Protein AF-A0AB36KJU4-F1 (afdb_monomer_lite)

Organism: Pseudomonas syringae pv. tomato (NCBI:txid323)

pLDDT: mean 74.41, std 16.29, range [38.81, 96.38]

Foldseek 3Di:
DDDDDPPDDDDDDDDDDPDDDPDPVPDDDDDDDDPVVVVVVVVVVVVVVVVVVVVVCVVCVVVVVVVVVVCVVVVVVPDLVPDPPVQRPPPVSSVVVNVVVVVVVD

Structure (mmCIF, N/CA/C/O backbone):
data_AF-A0AB36KJU4-F1
#
_entry.id   AF-A0AB36KJU4-F1
#
loop_
_atom_site.group_PDB
_atom_site.id
_atom_site.type_symbol
_atom_site.label_atom_id
_atom_site.label_alt_id
_atom_site.label_comp_id
_atom_site.label_asym_id
_atom_site.label_entity_id
_atom_site.label_seq_id
_atom_site.pdbx_PDB_ins_code
_atom_site.Cartn_x
_atom_site.Cartn_y
_atom_site.Cartn_z
_atom_site.occupancy
_atom_site.B_iso_or_equiv
_atom_site.auth_seq_id
_atom_site.auth_comp_id
_atom_site.auth_asym_id
_atom_site.auth_atom_id
_atom_site.pdbx_PDB_model_num
ATOM 1 N N . GLY A 1 1 ? 56.892 -4.517 -41.507 1.00 38.81 1 GLY A N 1
ATOM 2 C CA . GLY A 1 1 ? 56.130 -5.315 -40.538 1.00 38.81 1 GLY A CA 1
ATOM 3 C C . GLY A 1 1 ? 55.063 -4.410 -39.997 1.00 38.81 1 GLY A C 1
ATOM 4 O O . GLY A 1 1 ? 55.424 -3.412 -39.395 1.00 38.81 1 GLY A O 1
ATOM 5 N N . ALA A 1 2 ? 53.808 -4.669 -40.344 1.00 39.91 2 ALA A N 1
ATOM 6 C CA . ALA A 1 2 ? 52.669 -3.907 -39.851 1.00 39.91 2 ALA A CA 1
ATOM 7 C C . ALA A 1 2 ? 52.018 -4.741 -38.745 1.00 39.91 2 ALA A C 1
ATOM 9 O O . ALA A 1 2 ? 51.715 -5.912 -38.976 1.00 39.91 2 ALA A O 1
ATOM 10 N N . GLU A 1 3 ? 51.888 -4.168 -37.552 1.00 45.88 3 GLU A N 1
ATOM 11 C CA . GLU A 1 3 ? 51.083 -4.753 -36.480 1.00 45.88 3 GLU A CA 1
ATOM 12 C C . GLU A 1 3 ? 49.598 -4.672 -36.866 1.00 45.88 3 GLU A C 1
ATOM 14 O O . GLU A 1 3 ? 49.189 -3.661 -37.445 1.00 45.88 3 GLU A O 1
ATOM 19 N N . PRO A 1 4 ? 48.787 -5.712 -36.613 1.00 49.94 4 PRO A N 1
ATOM 20 C CA . PRO A 1 4 ? 47.357 -5.632 -36.860 1.00 49.94 4 PRO A CA 1
ATOM 21 C C . PRO A 1 4 ? 46.674 -4.851 -35.729 1.00 49.94 4 PRO A C 1
ATOM 23 O O . PRO A 1 4 ? 46.835 -5.180 -34.555 1.00 49.94 4 PRO A O 1
ATOM 26 N N . ASP A 1 5 ? 45.893 -3.836 -36.101 1.00 55.06 5 ASP A N 1
ATOM 27 C CA . ASP A 1 5 ? 44.986 -3.116 -35.201 1.00 55.06 5 ASP A CA 1
ATOM 28 C C . ASP A 1 5 ? 44.010 -4.093 -34.514 1.00 55.06 5 ASP A C 1
ATOM 30 O O . ASP A 1 5 ? 43.420 -4.949 -35.189 1.00 55.06 5 ASP A O 1
ATOM 34 N N . PRO A 1 6 ? 43.769 -3.977 -33.194 1.00 49.91 6 PRO A N 1
ATOM 35 C CA . PRO A 1 6 ? 42.745 -4.764 -32.530 1.00 49.91 6 PRO A CA 1
ATOM 36 C C . PRO A 1 6 ? 41.377 -4.167 -32.874 1.00 49.91 6 PRO A C 1
ATOM 38 O O . PRO A 1 6 ? 40.995 -3.103 -32.395 1.00 49.91 6 PRO A O 1
ATOM 41 N N . LEU A 1 7 ? 40.635 -4.859 -33.738 1.00 59.81 7 LEU A N 1
ATOM 42 C CA . LEU A 1 7 ? 39.421 -4.329 -34.363 1.00 59.81 7 LEU A CA 1
ATOM 43 C C . LEU A 1 7 ? 38.183 -4.298 -33.443 1.00 59.81 7 LEU A C 1
ATOM 45 O O . LEU A 1 7 ? 37.132 -3.856 -33.888 1.00 59.81 7 LEU A O 1
ATOM 49 N N . TRP A 1 8 ? 38.266 -4.734 -32.177 1.00 46.28 8 TRP A N 1
ATOM 50 C CA . TRP A 1 8 ? 37.100 -4.787 -31.282 1.00 46.28 8 TRP A CA 1
ATOM 51 C C . TRP A 1 8 ? 37.486 -4.624 -29.807 1.00 46.28 8 TRP A C 1
ATOM 53 O O . TRP A 1 8 ? 38.296 -5.389 -29.285 1.00 46.28 8 TRP A O 1
ATOM 63 N N . ALA A 1 9 ? 36.865 -3.655 -29.126 1.00 47.78 9 ALA A N 1
ATOM 64 C CA . ALA A 1 9 ? 36.915 -3.498 -27.674 1.00 47.78 9 ALA A CA 1
ATOM 65 C C . ALA A 1 9 ? 35.526 -3.819 -27.085 1.00 47.78 9 ALA A C 1
ATOM 67 O O . ALA A 1 9 ? 34.556 -3.148 -27.448 1.00 47.78 9 ALA A O 1
ATOM 68 N N . PRO A 1 10 ? 35.389 -4.832 -26.213 1.00 45.84 10 PRO A N 1
ATOM 69 C CA . PRO A 1 10 ? 34.105 -5.186 -25.621 1.00 45.84 10 PRO A CA 1
ATOM 70 C C . PRO A 1 10 ? 33.748 -4.218 -24.488 1.00 45.84 10 PRO A C 1
ATOM 72 O O . PRO A 1 10 ? 34.513 -4.022 -23.544 1.00 45.84 10 PRO A O 1
ATOM 75 N N . LEU A 1 11 ? 32.558 -3.624 -24.571 1.00 47.28 11 LEU A N 1
ATOM 76 C CA . LEU A 1 11 ? 31.945 -2.856 -23.491 1.00 47.28 11 LEU A CA 1
ATOM 77 C C . LEU A 1 11 ? 30.885 -3.737 -22.815 1.00 47.28 11 LEU A C 1
ATOM 79 O O . LEU A 1 11 ? 29.728 -3.732 -23.217 1.00 47.28 11 LEU A O 1
ATOM 83 N N . GLY A 1 12 ? 31.296 -4.486 -21.787 1.00 41.00 12 GLY A N 1
ATOM 84 C CA . GLY A 1 12 ? 30.390 -5.100 -20.808 1.00 41.00 12 GLY A CA 1
ATOM 85 C C . GLY A 1 12 ? 30.279 -6.632 -20.851 1.00 41.00 12 GLY A C 1
ATOM 86 O O . GLY A 1 12 ? 29.771 -7.197 -21.808 1.00 41.00 12 GLY A O 1
ATOM 87 N N . ALA A 1 13 ? 30.675 -7.254 -19.732 1.00 44.28 13 ALA A N 1
ATOM 88 C CA . ALA A 1 13 ? 30.492 -8.655 -19.320 1.00 44.28 13 ALA A CA 1
ATOM 89 C C . ALA A 1 13 ? 31.251 -9.740 -20.123 1.00 44.28 13 ALA A C 1
ATOM 91 O O . ALA A 1 13 ? 30.793 -10.253 -21.140 1.00 44.28 13 ALA A O 1
ATOM 92 N N . ASP A 1 14 ? 32.397 -10.150 -19.569 1.00 51.66 14 ASP A N 1
ATOM 93 C CA . ASP A 1 14 ? 33.291 -11.208 -20.054 1.00 51.66 14 ASP A CA 1
ATOM 94 C C . ASP A 1 14 ? 32.661 -12.616 -20.021 1.00 51.66 14 ASP A C 1
ATOM 96 O O . ASP A 1 14 ? 32.954 -13.432 -19.144 1.00 51.66 14 ASP A O 1
ATOM 100 N N . VAL A 1 15 ? 31.834 -12.952 -21.011 1.00 50.19 15 VAL A N 1
ATOM 101 C CA . VAL A 1 15 ? 31.544 -14.355 -21.348 1.00 50.19 15 VAL A CA 1
ATOM 102 C C . VAL A 1 15 ? 31.808 -14.574 -22.833 1.00 50.19 15 VAL A C 1
ATOM 104 O O . VAL A 1 15 ? 30.925 -14.460 -23.678 1.00 50.19 15 VAL A O 1
ATOM 107 N N . PHE A 1 16 ? 33.055 -14.909 -23.159 1.00 48.50 16 PHE A N 1
ATOM 108 C CA . PHE A 1 16 ? 33.434 -15.340 -24.501 1.00 48.50 16 PHE A CA 1
ATOM 109 C C . PHE A 1 16 ? 33.127 -16.831 -24.651 1.00 48.50 16 PHE A C 1
ATOM 111 O O . PHE A 1 16 ? 33.875 -17.678 -24.163 1.00 48.50 16 PHE A O 1
ATOM 118 N N . TRP A 1 17 ? 32.036 -17.177 -25.335 1.00 47.97 17 TRP A N 1
ATOM 119 C CA . TRP A 1 17 ? 31.848 -18.544 -25.824 1.00 47.97 17 TRP A CA 1
ATOM 120 C C . TRP A 1 17 ? 32.436 -18.637 -27.234 1.00 47.97 17 TRP A C 1
ATOM 122 O O . TRP A 1 17 ? 31.841 -18.157 -28.196 1.00 47.97 17 TRP A O 1
ATOM 132 N N . GLN A 1 18 ? 33.637 -19.211 -27.366 1.00 47.41 18 GLN A N 1
ATOM 133 C CA . GLN A 1 18 ? 34.292 -19.396 -28.664 1.00 47.41 18 GLN A CA 1
ATOM 134 C C . GLN A 1 18 ? 33.690 -20.610 -29.392 1.00 47.41 18 GLN A C 1
ATOM 136 O O . GLN A 1 18 ? 34.290 -21.679 -29.474 1.00 47.41 18 GLN A O 1
ATOM 141 N N . GLY A 1 19 ? 32.470 -20.446 -29.902 1.00 56.16 19 GLY A N 1
ATOM 142 C CA . GLY A 1 19 ? 31.885 -21.345 -30.893 1.00 56.16 19 GLY A CA 1
ATOM 143 C C . GLY A 1 19 ? 32.326 -20.925 -32.294 1.00 56.16 19 GLY A C 1
ATOM 144 O O . GLY A 1 19 ? 32.248 -19.748 -32.636 1.00 56.16 19 GLY A O 1
ATOM 145 N N . SER A 1 20 ? 32.793 -21.865 -33.116 1.00 63.50 20 SER A N 1
ATOM 146 C CA . SER A 1 20 ? 32.962 -21.620 -34.554 1.00 63.50 20 SER A CA 1
ATOM 147 C C . SER A 1 20 ? 31.687 -22.037 -35.283 1.00 63.50 20 SER A C 1
ATOM 149 O O . SER A 1 20 ? 31.146 -23.113 -35.028 1.00 63.50 20 SER A O 1
ATOM 151 N N . VAL A 1 21 ? 31.189 -21.178 -36.172 1.00 63.50 21 VAL A N 1
ATOM 152 C CA . VAL A 1 21 ? 30.111 -21.535 -37.099 1.00 63.50 21 VAL A CA 1
ATOM 153 C C . VAL A 1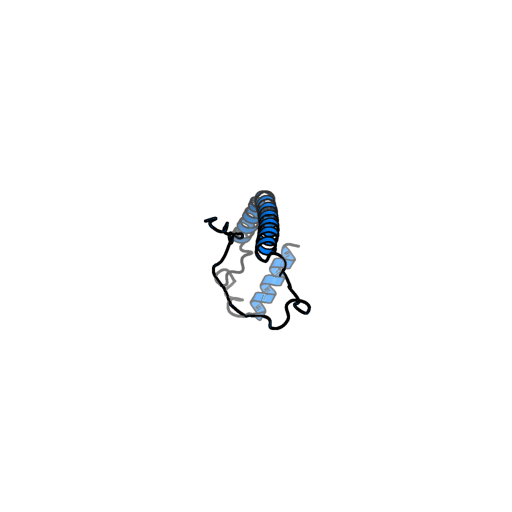 21 ? 30.769 -22.050 -38.376 1.00 63.50 21 VAL A C 1
ATOM 155 O O . VAL A 1 21 ? 31.624 -21.374 -38.942 1.00 63.50 21 VAL A O 1
ATOM 158 N N . TYR A 1 22 ? 30.412 -23.268 -38.790 1.00 67.69 22 TYR A N 1
ATOM 159 C CA . TYR A 1 22 ? 31.025 -23.952 -39.936 1.00 67.69 22 TYR A CA 1
ATOM 160 C C . TYR A 1 22 ? 30.769 -23.234 -41.273 1.00 67.69 22 TYR A C 1
ATOM 162 O O . TYR A 1 22 ? 31.619 -23.274 -42.157 1.00 67.69 22 TYR A O 1
ATOM 170 N N . ASP A 1 23 ? 29.629 -22.549 -41.396 1.00 75.50 23 ASP A N 1
ATOM 171 C CA . ASP A 1 23 ? 29.257 -21.736 -42.554 1.00 75.50 23 ASP A CA 1
ATOM 172 C C . ASP A 1 23 ? 28.818 -20.336 -42.096 1.00 75.50 23 ASP A C 1
ATOM 174 O O . ASP A 1 23 ? 27.755 -20.170 -41.494 1.00 75.50 23 ASP A O 1
ATOM 178 N N . GLN A 1 24 ? 29.663 -19.333 -42.341 1.00 67.94 24 GLN A N 1
ATOM 179 C CA . GLN A 1 24 ? 29.378 -17.945 -41.963 1.00 67.94 24 GLN A CA 1
ATOM 180 C C . GLN A 1 24 ? 28.291 -17.319 -42.842 1.00 67.94 24 GLN A C 1
ATOM 182 O O . GLN A 1 24 ? 27.534 -16.485 -42.339 1.00 67.94 24 GLN A O 1
ATOM 187 N N . ASP A 1 25 ? 28.155 -17.768 -44.094 1.00 72.00 25 ASP A N 1
ATOM 188 C CA . ASP A 1 25 ? 27.184 -17.226 -45.052 1.00 72.00 25 ASP A CA 1
ATOM 189 C C . ASP A 1 25 ? 25.742 -17.653 -44.714 1.00 72.00 25 ASP A C 1
ATOM 191 O O . ASP A 1 25 ? 24.782 -16.997 -45.119 1.00 72.00 25 ASP A O 1
ATOM 195 N N . SER A 1 26 ? 25.586 -18.704 -43.900 1.00 66.81 26 SER A N 1
ATOM 196 C CA . SER A 1 26 ? 24.304 -19.177 -43.350 1.00 66.81 26 SER A CA 1
ATOM 197 C C . SER A 1 26 ? 24.121 -18.860 -41.858 1.00 66.81 26 SER A C 1
ATOM 199 O O . SER A 1 26 ? 23.215 -19.396 -41.211 1.00 66.81 26 SER A O 1
ATOM 201 N N . SER A 1 27 ? 24.989 -18.029 -41.272 1.00 68.38 27 SER A N 1
ATOM 202 C CA . SER A 1 27 ? 24.925 -17.713 -39.843 1.00 68.38 27 SER A CA 1
ATOM 203 C C . SER A 1 27 ? 23.828 -16.687 -39.523 1.00 68.38 27 SER A C 1
ATOM 205 O O . SER A 1 27 ? 23.653 -15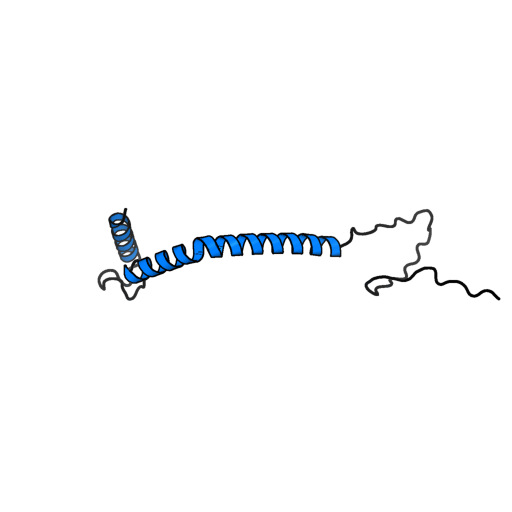.692 -40.222 1.00 68.38 27 SER A O 1
ATOM 207 N N . LEU A 1 28 ? 23.077 -16.927 -38.443 1.00 63.38 28 LEU A N 1
ATOM 208 C CA . LEU A 1 28 ? 22.058 -16.011 -37.925 1.00 63.38 28 LEU A CA 1
ATOM 209 C C . LEU A 1 28 ? 22.569 -15.371 -36.632 1.00 63.38 28 LEU A C 1
ATOM 211 O O . LEU A 1 28 ? 22.723 -16.053 -35.618 1.00 63.38 28 LEU A O 1
ATOM 215 N N . VAL A 1 29 ? 22.805 -14.060 -36.662 1.00 61.50 29 VAL A N 1
ATOM 216 C CA . VAL A 1 29 ? 23.146 -13.270 -35.473 1.00 61.50 29 VAL A CA 1
ATOM 217 C C . VAL A 1 29 ? 21.858 -12.692 -34.894 1.00 61.50 29 VAL A C 1
ATOM 219 O O . VAL A 1 29 ? 21.201 -11.875 -35.532 1.00 61.50 29 VAL A O 1
ATOM 222 N N . ILE A 1 30 ? 21.496 -13.122 -33.684 1.00 53.00 30 ILE A N 1
ATOM 223 C CA . ILE A 1 30 ? 20.379 -12.555 -32.922 1.00 53.00 30 ILE A CA 1
ATOM 224 C C . ILE A 1 30 ? 20.981 -11.696 -31.814 1.00 53.00 30 ILE A C 1
ATOM 226 O O . ILE A 1 30 ? 21.535 -12.219 -30.849 1.00 53.00 30 ILE A O 1
ATOM 230 N N . THR A 1 31 ? 20.881 -10.378 -31.944 1.00 63.53 31 THR A N 1
ATOM 231 C CA . THR A 1 31 ? 21.123 -9.470 -30.821 1.00 63.53 31 THR A CA 1
ATOM 232 C C . THR A 1 31 ? 19.892 -9.514 -29.922 1.00 63.53 31 THR A C 1
ATOM 234 O O . THR A 1 31 ? 18.797 -9.184 -30.379 1.00 63.53 31 THR A O 1
ATOM 237 N N . LEU A 1 32 ? 20.036 -9.948 -28.666 1.00 56.69 32 LEU A N 1
ATOM 238 C CA . LEU A 1 32 ? 18.992 -9.683 -27.676 1.00 56.69 32 LEU A CA 1
ATOM 239 C C . LEU A 1 32 ? 18.923 -8.162 -27.481 1.00 56.69 32 LEU A C 1
ATOM 241 O O . LEU A 1 32 ? 19.964 -7.540 -27.268 1.00 56.69 32 LEU A O 1
ATOM 245 N N . ASP A 1 33 ? 17.722 -7.588 -27.584 1.00 60.69 33 ASP A N 1
ATOM 246 C CA . ASP A 1 33 ? 17.462 -6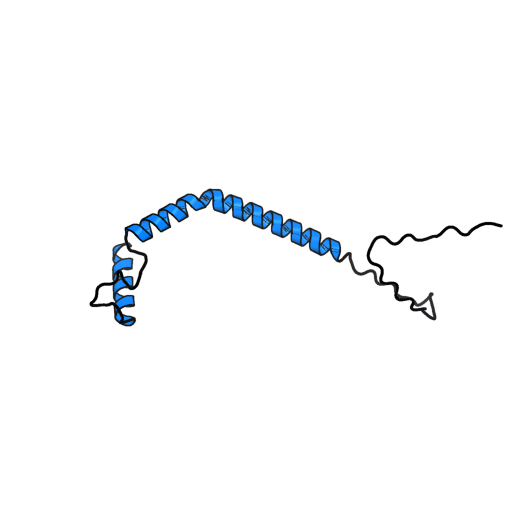.196 -27.199 1.00 60.69 33 ASP A CA 1
ATOM 247 C C . ASP A 1 33 ? 18.041 -5.946 -25.802 1.00 60.69 33 ASP A C 1
ATOM 249 O O . ASP A 1 33 ? 17.897 -6.793 -24.917 1.00 60.69 33 ASP A O 1
ATOM 253 N N . ASP A 1 34 ? 18.734 -4.817 -25.639 1.00 67.19 34 ASP A N 1
ATOM 254 C CA . ASP A 1 34 ? 19.571 -4.499 -24.481 1.00 67.19 34 ASP A CA 1
ATOM 255 C C . ASP A 1 34 ? 18.834 -4.765 -23.149 1.00 67.19 34 ASP A C 1
ATOM 257 O O . ASP A 1 34 ? 17.966 -3.981 -22.747 1.00 67.19 34 ASP A O 1
ATOM 261 N N . PRO A 1 35 ? 19.161 -5.851 -22.423 1.00 61.03 35 PRO A N 1
ATOM 262 C CA . PRO A 1 35 ? 18.450 -6.208 -21.202 1.00 61.03 35 PRO A CA 1
ATOM 263 C C . PRO A 1 35 ? 18.633 -5.160 -20.095 1.00 61.03 35 PRO A C 1
ATOM 265 O O . PRO A 1 35 ? 17.836 -5.126 -19.157 1.00 61.03 35 PRO A O 1
ATOM 268 N N . LEU A 1 36 ? 19.642 -4.284 -20.192 1.00 67.19 36 LEU A N 1
ATOM 269 C CA . LEU A 1 36 ? 19.850 -3.185 -19.248 1.00 67.19 36 LEU A CA 1
ATOM 270 C C . LEU A 1 36 ? 18.875 -2.024 -19.475 1.00 67.19 36 LEU A C 1
ATOM 272 O O . LEU A 1 36 ? 18.492 -1.360 -18.508 1.00 67.19 36 LEU A O 1
ATOM 276 N N . ALA A 1 37 ? 18.415 -1.812 -20.710 1.00 75.31 37 ALA A N 1
ATOM 277 C CA . ALA A 1 37 ? 17.431 -0.777 -21.023 1.00 75.31 37 ALA A CA 1
ATOM 278 C C . ALA A 1 37 ? 16.089 -1.040 -20.317 1.00 75.31 37 ALA A C 1
ATOM 280 O O . ALA A 1 37 ? 15.485 -0.122 -19.765 1.00 75.31 37 ALA A O 1
ATOM 281 N N . VAL A 1 38 ? 15.679 -2.311 -20.215 1.00 80.94 38 VAL A N 1
ATOM 282 C CA . VAL A 1 38 ? 14.458 -2.714 -19.495 1.00 80.94 38 VAL A CA 1
ATOM 283 C C . VAL A 1 38 ? 14.535 -2.356 -18.007 1.00 80.94 38 VAL A C 1
ATOM 285 O O . VAL A 1 38 ? 13.563 -1.867 -17.432 1.00 80.94 38 VAL A O 1
ATOM 288 N N . PHE A 1 39 ? 15.692 -2.553 -17.367 1.00 80.00 39 PHE A N 1
ATOM 289 C CA . PHE A 1 39 ? 15.879 -2.165 -15.965 1.00 80.00 39 PHE A CA 1
ATOM 290 C C . PHE A 1 39 ? 15.829 -0.652 -15.768 1.00 80.00 39 PHE A C 1
ATOM 292 O O . PHE A 1 39 ? 15.300 -0.188 -14.757 1.00 80.00 39 PHE A O 1
ATOM 299 N N . ASN A 1 40 ? 16.351 0.115 -16.724 1.00 84.62 40 ASN A N 1
ATOM 300 C CA . ASN A 1 40 ? 16.272 1.569 -16.687 1.00 84.62 40 ASN A CA 1
ATOM 301 C C . ASN A 1 40 ? 14.818 2.060 -16.781 1.00 84.62 40 ASN A C 1
ATOM 303 O O . ASN A 1 40 ? 14.401 2.894 -15.978 1.00 84.62 40 ASN A O 1
ATOM 307 N N . ASP A 1 41 ? 14.028 1.496 -17.694 1.00 86.62 41 ASP A N 1
ATOM 308 C CA . ASP A 1 41 ? 12.618 1.864 -17.860 1.00 86.62 41 ASP A CA 1
ATOM 309 C C . ASP A 1 41 ? 11.785 1.507 -16.624 1.00 86.62 41 ASP A C 1
ATOM 311 O O . ASP A 1 41 ? 11.018 2.337 -16.129 1.00 86.62 41 ASP A O 1
ATOM 315 N N . LEU A 1 42 ? 11.990 0.311 -16.062 1.00 88.38 42 LEU A N 1
ATOM 316 C CA . LEU A 1 42 ? 11.366 -0.095 -14.797 1.00 88.38 42 LEU A CA 1
ATOM 317 C C . LEU A 1 42 ? 11.797 0.808 -13.634 1.00 88.38 42 LEU A C 1
ATOM 319 O O . LEU A 1 42 ? 10.979 1.162 -12.785 1.00 88.38 42 LEU A O 1
ATOM 323 N N . GLY A 1 43 ? 13.067 1.216 -13.602 1.00 90.06 43 GLY A N 1
ATOM 324 C CA . GLY A 1 43 ? 13.589 2.154 -12.612 1.00 90.06 43 GLY A CA 1
ATOM 325 C C . GLY A 1 43 ? 12.915 3.523 -12.694 1.00 90.06 43 GLY A C 1
ATOM 326 O O . GLY A 1 43 ? 12.531 4.080 -11.665 1.00 90.06 43 GLY A O 1
ATOM 327 N N . MET A 1 44 ? 12.710 4.046 -13.905 1.00 92.94 44 MET A N 1
ATOM 328 C CA . MET A 1 44 ? 11.991 5.306 -14.111 1.00 92.94 44 MET A CA 1
ATOM 329 C C . MET A 1 44 ? 10.510 5.200 -13.735 1.00 92.94 44 MET A C 1
ATOM 331 O O . MET A 1 44 ? 9.995 6.108 -13.081 1.00 92.94 44 MET A O 1
ATOM 335 N N . GLN A 1 45 ? 9.837 4.099 -14.088 1.00 93.69 45 GLN A N 1
ATOM 336 C CA . GLN A 1 45 ? 8.446 3.851 -13.684 1.00 93.69 45 GLN A CA 1
ATOM 337 C C . GLN A 1 45 ? 8.311 3.824 -12.157 1.00 93.69 45 GLN A C 1
ATOM 339 O O . GLN A 1 45 ? 7.498 4.554 -11.593 1.00 93.69 45 GLN A O 1
ATOM 344 N N . LEU A 1 46 ? 9.184 3.078 -11.473 1.00 95.69 46 LEU A N 1
ATOM 345 C CA . LEU A 1 46 ? 9.185 3.011 -10.014 1.00 95.69 46 LEU A CA 1
ATOM 346 C C . LEU A 1 46 ? 9.468 4.375 -9.371 1.00 95.69 46 LEU A C 1
ATOM 348 O O . LEU A 1 46 ? 8.854 4.723 -8.362 1.00 95.69 46 LEU A O 1
ATOM 352 N N . ALA A 1 47 ? 10.394 5.158 -9.929 1.00 94.50 47 ALA A N 1
ATOM 353 C CA . ALA A 1 47 ? 10.696 6.495 -9.425 1.00 94.50 47 ALA A CA 1
ATOM 354 C C . ALA A 1 47 ? 9.482 7.435 -9.531 1.00 94.50 47 ALA A C 1
ATOM 356 O O . ALA A 1 47 ? 9.220 8.201 -8.600 1.00 94.50 47 ALA A O 1
ATOM 357 N N . ALA A 1 48 ? 8.726 7.351 -10.629 1.00 94.75 48 ALA A N 1
ATOM 358 C CA . ALA A 1 48 ? 7.492 8.109 -10.811 1.00 94.75 48 ALA A CA 1
ATOM 359 C C . ALA A 1 48 ? 6.415 7.693 -9.797 1.00 94.75 48 ALA A C 1
ATOM 361 O O . ALA A 1 48 ? 5.836 8.554 -9.133 1.00 94.75 48 ALA A O 1
ATOM 362 N N . ASP A 1 49 ? 6.215 6.389 -9.600 1.00 95.94 49 ASP A N 1
ATOM 363 C CA . ASP A 1 49 ? 5.252 5.869 -8.622 1.00 95.94 49 ASP A CA 1
ATOM 364 C C . ASP A 1 49 ? 5.608 6.294 -7.193 1.00 95.94 49 ASP A C 1
ATOM 366 O O . ASP A 1 49 ? 4.746 6.719 -6.421 1.00 95.94 49 ASP A O 1
ATOM 370 N N . GLN A 1 50 ? 6.895 6.254 -6.837 1.00 96.12 50 GLN A N 1
ATOM 371 C CA . GLN A 1 50 ? 7.362 6.742 -5.540 1.00 96.12 50 GLN A CA 1
ATOM 372 C C . GLN A 1 50 ? 7.118 8.242 -5.364 1.00 96.12 50 GLN A C 1
ATOM 374 O O . GLN A 1 50 ? 6.772 8.673 -4.262 1.00 96.12 50 GLN A O 1
ATOM 379 N N . ALA A 1 51 ? 7.298 9.047 -6.413 1.00 95.50 51 ALA A N 1
ATOM 380 C CA . ALA A 1 51 ? 7.018 10.478 -6.359 1.00 95.50 51 ALA A CA 1
ATOM 381 C C . ALA A 1 51 ? 5.520 10.745 -6.137 1.00 95.50 51 ALA A C 1
ATOM 383 O O . ALA A 1 51 ? 5.170 11.491 -5.222 1.00 95.50 51 ALA A O 1
ATOM 384 N N . ALA A 1 52 ? 4.649 10.068 -6.892 1.00 95.12 52 ALA A N 1
ATOM 385 C CA . ALA A 1 52 ? 3.199 10.168 -6.735 1.00 95.12 52 ALA A CA 1
ATOM 386 C C . ALA A 1 52 ? 2.739 9.719 -5.337 1.00 95.12 52 ALA A C 1
ATOM 388 O O . ALA A 1 52 ? 1.914 10.381 -4.704 1.00 95.12 52 ALA A O 1
ATOM 389 N N . PHE A 1 53 ? 3.313 8.632 -4.812 1.00 94.38 53 PHE A N 1
ATOM 390 C CA . PHE A 1 53 ? 3.016 8.162 -3.462 1.00 94.38 53 PHE A CA 1
ATOM 391 C C . PHE A 1 53 ? 3.428 9.180 -2.394 1.00 94.38 53 PHE A C 1
ATOM 393 O O . PHE A 1 53 ? 2.651 9.450 -1.481 1.00 94.38 53 PHE A O 1
ATOM 400 N N . ARG A 1 54 ? 4.613 9.792 -2.516 1.00 95.19 54 ARG A N 1
ATOM 401 C CA . ARG A 1 54 ? 5.076 10.834 -1.581 1.00 95.19 54 ARG A CA 1
ATOM 402 C C . ARG A 1 54 ? 4.193 12.074 -1.620 1.00 95.19 54 ARG A C 1
ATOM 404 O O . ARG A 1 54 ? 3.890 12.634 -0.569 1.00 95.19 54 ARG A O 1
ATOM 411 N N . GLU A 1 55 ? 3.766 12.495 -2.807 1.00 96.38 55 GLU A N 1
ATOM 412 C CA . GLU A 1 55 ? 2.843 13.620 -2.953 1.00 96.38 55 GLU A CA 1
ATOM 413 C C . GLU A 1 55 ? 1.499 13.307 -2.28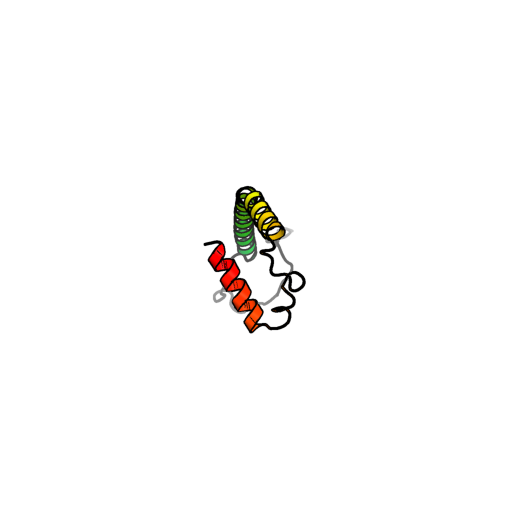9 1.00 96.38 55 GLU A C 1
ATOM 415 O O . GLU A 1 55 ? 1.026 14.079 -1.449 1.00 96.38 55 GLU A O 1
ATOM 420 N N . TRP A 1 56 ? 0.938 12.128 -2.567 1.00 95.75 56 TRP A N 1
ATOM 421 C CA . TRP A 1 56 ? -0.283 11.665 -1.918 1.00 95.75 56 TRP A CA 1
ATOM 422 C C . TRP A 1 56 ? -0.139 11.602 -0.395 1.00 95.75 56 TRP A C 1
ATOM 424 O O . TRP A 1 56 ? -1.020 12.106 0.307 1.00 95.75 56 TRP A O 1
ATOM 434 N N . GLN A 1 57 ? 0.970 11.049 0.112 1.00 94.88 57 GLN A N 1
ATOM 435 C CA . GLN A 1 57 ? 1.270 11.007 1.542 1.00 94.88 57 GLN A CA 1
ATOM 436 C C . GLN A 1 57 ? 1.295 12.418 2.119 1.00 94.88 57 GLN A C 1
ATOM 438 O O . GLN A 1 57 ? 0.550 12.688 3.049 1.00 94.88 57 GLN A O 1
ATOM 443 N N . SER A 1 58 ? 2.037 13.354 1.528 1.00 92.50 58 SER A N 1
ATOM 444 C CA . SER A 1 58 ? 2.095 14.734 2.030 1.00 92.50 58 SER A CA 1
ATOM 445 C C . SER A 1 58 ? 0.716 15.408 2.097 1.00 92.50 58 SER A C 1
ATOM 447 O O . SER A 1 58 ? 0.419 16.141 3.040 1.00 92.50 58 SER A O 1
ATOM 449 N N . ALA A 1 59 ? -0.159 15.117 1.130 1.00 92.94 59 ALA A N 1
ATOM 450 C CA . ALA A 1 59 ? -1.499 15.686 1.060 1.00 92.94 59 ALA A CA 1
ATOM 451 C C . ALA A 1 59 ? -2.506 15.024 2.023 1.00 92.94 59 ALA A C 1
ATOM 453 O O . ALA A 1 59 ? -3.484 15.667 2.423 1.00 92.94 59 ALA A O 1
ATOM 454 N N . HIS A 1 60 ? -2.307 13.751 2.385 1.00 94.00 60 HIS A N 1
ATOM 455 C CA . HIS A 1 60 ? -3.306 12.952 3.111 1.00 94.00 60 HIS A CA 1
ATOM 456 C C . HIS A 1 60 ? -2.852 12.444 4.480 1.00 94.00 60 HIS A C 1
ATOM 458 O O . HIS A 1 60 ? -3.708 12.117 5.299 1.00 94.00 60 HIS A O 1
ATOM 464 N N . GLU A 1 61 ? -1.554 12.430 4.774 1.00 93.19 61 GLU A N 1
ATOM 465 C CA . GLU A 1 61 ? -0.975 11.893 6.009 1.00 93.19 61 GLU A CA 1
ATOM 466 C C . GLU A 1 61 ? -1.631 12.502 7.246 1.00 93.19 61 GLU A C 1
ATOM 468 O O . GLU A 1 61 ? -2.136 11.775 8.095 1.00 93.19 61 GLU A O 1
ATOM 473 N N . HIS A 1 62 ? -1.725 13.830 7.312 1.00 89.00 62 HIS A N 1
ATOM 474 C CA . HIS A 1 62 ? -2.313 14.502 8.469 1.00 89.00 62 HIS A CA 1
ATOM 475 C C . HIS A 1 62 ? -3.799 14.153 8.665 1.00 89.00 62 HIS A C 1
ATOM 477 O O . HIS A 1 62 ? -4.252 13.969 9.791 1.00 89.00 62 HIS A O 1
ATOM 483 N N . LYS A 1 63 ? -4.566 14.001 7.575 1.00 91.62 63 LYS A N 1
ATOM 484 C CA . LYS A 1 63 ? -5.981 13.595 7.652 1.00 91.62 63 LYS A CA 1
ATOM 485 C C . LYS A 1 63 ? -6.115 12.169 8.180 1.00 91.62 63 LYS A C 1
ATOM 487 O O . LYS A 1 63 ? -6.982 11.912 9.008 1.00 91.62 63 LYS A O 1
ATOM 492 N N . ILE A 1 64 ? -5.244 11.269 7.725 1.00 90.62 64 ILE A N 1
ATOM 493 C CA . ILE A 1 64 ? -5.201 9.878 8.184 1.00 90.62 64 ILE A CA 1
ATOM 494 C C . ILE A 1 64 ? -4.801 9.821 9.660 1.00 90.62 64 ILE A C 1
ATOM 496 O O . ILE A 1 64 ? -5.479 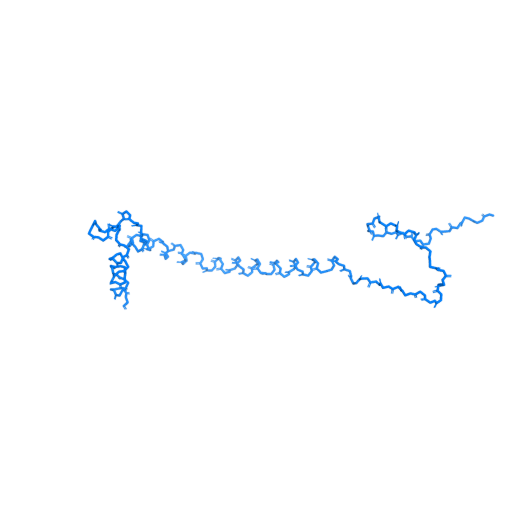9.156 10.434 1.00 90.62 64 ILE A O 1
ATOM 500 N N . GLN A 1 65 ? -3.773 10.567 10.073 1.00 90.62 65 GLN A N 1
ATOM 501 C CA . GLN A 1 65 ? -3.340 10.646 11.472 1.00 90.62 65 GLN A CA 1
ATOM 502 C C . GLN A 1 65 ? -4.447 11.174 12.386 1.00 90.62 65 GLN A C 1
ATOM 504 O O . GLN A 1 65 ? -4.669 10.627 13.464 1.00 90.62 65 GLN A O 1
ATOM 509 N N . ILE A 1 66 ? -5.174 12.212 11.959 1.00 88.88 66 ILE A N 1
ATOM 510 C CA . ILE A 1 66 ? -6.325 12.726 12.708 1.00 88.88 66 ILE A CA 1
ATOM 511 C C . ILE A 1 66 ? -7.418 11.663 12.796 1.00 88.88 66 ILE A C 1
ATOM 513 O O . ILE A 1 66 ? -7.920 11.414 13.887 1.00 88.88 66 ILE A O 1
ATOM 517 N N . ALA A 1 67 ? -7.779 11.023 11.682 1.00 86.38 67 ALA A N 1
ATOM 518 C CA . ALA A 1 67 ? -8.808 9.986 11.672 1.00 86.38 67 ALA A CA 1
ATOM 519 C C . ALA A 1 67 ? -8.439 8.811 12.591 1.00 86.38 67 ALA A C 1
ATOM 521 O O . ALA A 1 67 ? -9.273 8.377 13.379 1.00 86.38 67 ALA A O 1
ATOM 522 N N . GLN A 1 68 ? -7.182 8.360 12.552 1.00 84.50 68 GLN A N 1
ATOM 523 C CA . GLN A 1 68 ? -6.643 7.351 13.466 1.00 84.50 68 GLN A CA 1
ATOM 524 C C . GLN A 1 68 ? -6.732 7.821 14.917 1.00 84.50 68 GLN A C 1
ATOM 526 O O . GLN A 1 68 ? -7.299 7.127 15.746 1.00 84.50 68 GLN A O 1
ATOM 531 N N . THR A 1 69 ? -6.269 9.037 15.213 1.00 87.31 69 THR A N 1
ATOM 532 C CA . THR A 1 69 ? -6.319 9.604 16.568 1.00 87.31 69 THR A CA 1
ATOM 533 C C . THR A 1 69 ? -7.751 9.674 17.097 1.00 87.31 69 THR A C 1
ATOM 535 O O . THR A 1 69 ? -8.006 9.306 18.242 1.00 87.31 69 THR A O 1
ATOM 538 N N . ILE A 1 70 ? -8.703 10.119 16.272 1.00 84.12 70 ILE A N 1
ATOM 539 C CA . ILE A 1 70 ? -10.124 10.154 16.632 1.00 84.12 70 ILE A CA 1
ATOM 540 C C . ILE A 1 70 ? -10.643 8.732 16.858 1.00 84.12 70 ILE A C 1
ATOM 542 O O . ILE A 1 70 ? -11.288 8.497 17.873 1.00 84.12 70 ILE A O 1
ATOM 546 N N . ALA A 1 71 ? -10.329 7.777 15.980 1.00 79.81 71 ALA A N 1
ATOM 547 C CA . ALA A 1 71 ? -10.735 6.383 16.146 1.00 79.81 71 ALA A CA 1
ATOM 548 C C . ALA A 1 71 ? -10.209 5.783 17.462 1.00 79.81 71 ALA A C 1
ATOM 550 O O . ALA A 1 71 ? -10.979 5.160 18.200 1.00 79.81 71 ALA A O 1
ATOM 551 N N . THR A 1 72 ? -8.944 6.040 17.810 1.00 80.81 72 THR A N 1
ATOM 552 C CA . THR A 1 72 ? -8.354 5.612 19.084 1.00 80.81 72 THR A CA 1
ATOM 553 C C . THR A 1 72 ? -9.062 6.263 20.278 1.00 80.81 72 THR A C 1
ATOM 555 O O . THR A 1 72 ? -9.410 5.577 21.240 1.00 80.81 72 THR A O 1
ATOM 558 N N . LEU A 1 73 ? -9.302 7.580 20.230 1.00 80.06 73 LEU A N 1
ATOM 559 C CA . LEU A 1 73 ? -9.935 8.337 21.321 1.00 80.06 73 LEU A CA 1
ATOM 560 C C . LEU A 1 73 ? -11.408 7.968 21.521 1.00 80.06 73 LEU A C 1
ATOM 562 O O . LEU A 1 73 ? -11.874 7.888 22.656 1.00 80.06 73 LEU A O 1
ATOM 566 N N . CYS A 1 74 ? -12.131 7.723 20.432 1.00 74.19 74 CYS A N 1
ATOM 567 C CA . CYS A 1 74 ? -13.516 7.265 20.453 1.00 74.19 74 CYS A CA 1
ATOM 568 C C . CYS A 1 74 ? -13.638 5.777 20.811 1.00 74.19 74 CYS A C 1
ATOM 570 O O . CYS A 1 74 ? -14.753 5.290 20.972 1.00 74.19 74 CYS A O 1
ATOM 572 N N . GLY A 1 75 ? -12.519 5.051 20.938 1.00 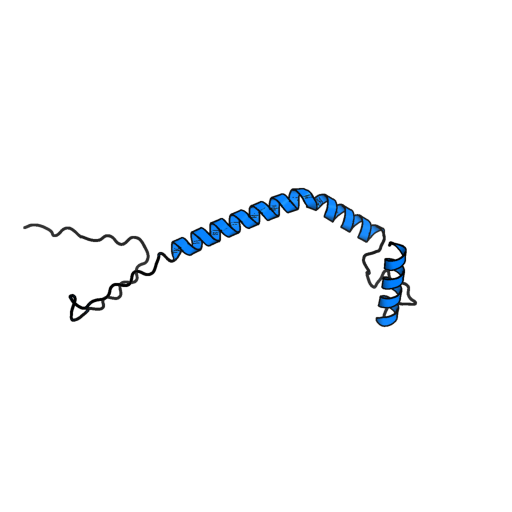66.94 75 GLY A N 1
ATOM 573 C CA . GLY A 1 75 ? -12.528 3.614 21.202 1.00 66.94 75 GLY A CA 1
ATOM 574 C C . GLY A 1 75 ? -13.153 2.799 20.067 1.00 66.94 75 GLY A C 1
ATOM 575 O O . GLY A 1 75 ? -13.613 1.688 20.308 1.00 66.94 75 GLY A O 1
ATOM 576 N N . ALA A 1 76 ? -13.181 3.352 18.848 1.00 63.81 76 ALA A N 1
ATOM 577 C CA . ALA A 1 76 ? -13.621 2.648 17.643 1.00 63.81 76 ALA A CA 1
ATOM 578 C C . ALA A 1 76 ? -12.627 1.542 17.252 1.00 63.81 76 ALA A C 1
ATOM 580 O O . ALA A 1 76 ? -12.977 0.582 16.566 1.00 63.81 76 ALA A O 1
ATOM 581 N N . GLU A 1 77 ? -11.388 1.637 17.740 1.00 62.75 77 GLU A N 1
ATOM 582 C CA . GLU A 1 77 ? -10.474 0.506 17.740 1.00 62.75 77 GLU A CA 1
ATOM 583 C C . GLU A 1 77 ? -11.023 -0.573 18.674 1.00 62.75 77 GLU A C 1
ATOM 585 O O . GLU A 1 77 ? -11.022 -0.442 19.900 1.00 62.75 77 GLU A O 1
ATOM 590 N N . SER A 1 78 ? -11.525 -1.641 18.057 1.00 60.97 78 SER A N 1
ATOM 591 C CA . SER A 1 78 ? -12.138 -2.803 18.700 1.00 60.97 78 SER A CA 1
ATOM 592 C C . SER A 1 78 ? -11.087 -3.669 19.402 1.00 60.97 78 SER A C 1
ATOM 594 O O . SER A 1 78 ? -10.952 -4.864 19.139 1.00 60.97 78 SER A O 1
ATOM 596 N N . GLU A 1 79 ? -10.288 -3.069 20.281 1.00 68.25 79 GLU A N 1
ATOM 597 C CA . GLU A 1 79 ? -9.387 -3.801 21.155 1.00 68.25 79 GLU A CA 1
ATOM 598 C C . GLU A 1 79 ? -10.228 -4.712 22.054 1.00 68.25 79 GLU A C 1
ATOM 600 O O . GLU A 1 79 ? -11.123 -4.261 22.776 1.00 68.25 79 GLU A O 1
ATOM 605 N N . ALA A 1 80 ? -9.932 -6.013 22.040 1.00 64.81 80 ALA A N 1
ATOM 606 C CA . ALA A 1 80 ? -10.693 -7.013 22.790 1.00 64.81 80 ALA A CA 1
ATOM 607 C C . ALA A 1 80 ? -10.774 -6.707 24.303 1.00 64.81 80 ALA A C 1
ATOM 609 O O . ALA A 1 80 ? -11.712 -7.120 24.988 1.00 64.81 80 ALA A O 1
ATOM 610 N N . GLU A 1 81 ? -9.809 -5.950 24.824 1.00 67.69 81 GLU A N 1
ATOM 611 C CA . GLU A 1 81 ? -9.714 -5.515 26.219 1.00 67.69 81 GLU A CA 1
ATOM 612 C C . GLU A 1 81 ? -10.665 -4.360 26.568 1.00 67.69 81 GLU A C 1
ATOM 614 O O . GLU A 1 81 ? -11.058 -4.228 27.732 1.00 67.69 81 GLU A O 1
ATOM 619 N N . LYS A 1 82 ? -11.084 -3.568 25.573 1.00 69.25 82 LYS A N 1
ATOM 620 C CA . LYS A 1 82 ? -12.032 -2.450 25.716 1.00 69.25 82 LYS A CA 1
ATOM 621 C C . LYS A 1 82 ? -13.489 -2.877 25.500 1.00 69.25 82 LYS A C 1
ATOM 623 O O . LYS A 1 82 ? -14.401 -2.139 25.865 1.00 69.25 82 LYS A O 1
ATOM 628 N N . LEU A 1 83 ? -13.725 -4.089 24.987 1.00 76.25 83 LEU A N 1
ATOM 629 C CA . LEU A 1 83 ? -15.068 -4.656 24.848 1.00 76.25 83 LEU A CA 1
ATOM 630 C C . LEU A 1 83 ? -15.725 -4.916 26.218 1.00 76.25 83 LEU A C 1
ATOM 632 O O . LEU A 1 83 ? -15.050 -5.417 27.131 1.00 76.25 83 LEU A O 1
ATOM 636 N N . PRO A 1 84 ? -17.040 -4.664 26.372 1.00 81.62 84 PRO A N 1
ATOM 637 C CA . PRO A 1 84 ? -17.783 -5.014 27.579 1.00 81.62 84 PRO A CA 1
ATOM 638 C C . PRO A 1 84 ? -17.612 -6.492 27.957 1.00 81.62 84 PRO A C 1
ATOM 640 O O . PRO A 1 84 ? -17.628 -7.373 27.097 1.00 81.62 84 PRO A O 1
ATOM 643 N N . ALA A 1 85 ? -17.504 -6.791 29.256 1.00 82.62 85 ALA A N 1
ATOM 644 C CA . ALA A 1 85 ? -17.322 -8.164 29.748 1.00 82.62 85 ALA A CA 1
ATOM 645 C C . ALA A 1 85 ? -18.448 -9.131 29.320 1.00 82.62 85 ALA A C 1
ATOM 647 O O . ALA A 1 85 ? -18.241 -10.338 29.289 1.00 82.62 85 ALA A O 1
ATOM 648 N N . SER A 1 86 ? -19.626 -8.602 28.973 1.00 81.00 86 SER A N 1
ATOM 649 C CA . SER A 1 86 ? -20.787 -9.354 28.482 1.00 81.00 86 SER A CA 1
ATOM 650 C C . SER A 1 86 ? -20.653 -9.872 27.044 1.00 81.00 86 SER A C 1
ATOM 652 O O . SER A 1 86 ? -21.336 -10.839 26.691 1.00 81.00 86 SER A O 1
ATOM 654 N N . VAL A 1 87 ? -19.808 -9.237 26.223 1.00 84.44 87 VAL A N 1
ATOM 655 C CA . VAL A 1 87 ? -19.585 -9.595 24.808 1.00 84.44 87 VAL A CA 1
ATOM 656 C C . VAL A 1 87 ? -18.163 -10.101 24.547 1.00 84.44 87 VAL A C 1
ATOM 658 O O . VAL A 1 87 ? -17.928 -10.817 23.578 1.00 84.44 87 VAL A O 1
ATOM 661 N N . ARG A 1 88 ? -17.218 -9.786 25.441 1.00 81.69 88 ARG A N 1
ATOM 662 C CA . ARG A 1 88 ? -15.817 -10.211 25.366 1.00 81.69 88 ARG A CA 1
ATOM 663 C C . ARG A 1 88 ? -15.688 -11.741 25.344 1.00 81.69 88 ARG A C 1
ATOM 665 O O . ARG A 1 88 ? -16.158 -12.419 26.251 1.00 81.69 88 ARG A O 1
ATOM 672 N N . GLY A 1 89 ? -14.991 -12.272 24.337 1.00 79.19 89 GLY A N 1
ATOM 673 C CA . GLY A 1 89 ? -14.734 -13.712 24.183 1.00 79.19 89 GLY A CA 1
ATOM 674 C C . GLY A 1 89 ? -15.840 -14.495 23.464 1.00 79.19 89 GLY A C 1
ATOM 675 O O . GLY A 1 89 ? -15.653 -15.677 23.188 1.00 79.19 89 GLY A O 1
ATOM 676 N N . ASP A 1 90 ? -16.951 -13.842 23.110 1.00 85.69 90 ASP A N 1
ATOM 677 C CA . ASP A 1 90 ? -18.001 -14.390 22.250 1.00 85.69 90 ASP A CA 1
ATOM 678 C C . ASP A 1 90 ? -17.994 -13.635 20.912 1.00 85.69 90 ASP A C 1
ATOM 680 O O . ASP A 1 90 ? -18.369 -12.461 20.829 1.00 85.69 90 ASP A O 1
ATOM 684 N N . ALA A 1 91 ? -17.526 -14.309 19.859 1.00 81.69 91 ALA A N 1
ATOM 685 C CA . ALA A 1 91 ? -17.342 -13.713 18.538 1.00 81.69 91 ALA A CA 1
ATOM 686 C C . ALA A 1 91 ? -18.661 -13.228 17.913 1.00 81.69 91 ALA A C 1
ATOM 688 O O . ALA A 1 91 ? -18.679 -12.186 17.258 1.00 81.69 91 ALA A O 1
ATOM 689 N N . LEU A 1 92 ? -19.768 -13.945 18.142 1.00 86.75 92 LEU A N 1
ATOM 690 C CA . LEU A 1 92 ? -21.069 -13.587 17.578 1.00 86.75 92 LEU A CA 1
ATOM 691 C C . LEU A 1 92 ? -21.605 -12.315 18.245 1.00 86.75 92 LEU A C 1
ATOM 693 O O . LEU A 1 92 ? -22.046 -11.388 17.568 1.00 86.75 92 LEU A O 1
ATOM 697 N N . ARG A 1 93 ? -21.515 -12.253 19.578 1.00 84.12 93 ARG A N 1
ATOM 698 C CA . ARG A 1 93 ? -21.961 -11.088 20.356 1.00 84.12 93 ARG A CA 1
ATOM 699 C C . ARG A 1 93 ? -21.083 -9.867 20.134 1.00 84.12 93 ARG A C 1
ATOM 701 O O . ARG A 1 93 ? -21.596 -8.757 20.085 1.00 84.12 93 ARG A O 1
ATOM 708 N N . THR A 1 94 ? -19.776 -10.071 19.978 1.00 83.62 94 THR A N 1
ATOM 709 C CA . THR A 1 94 ? -18.844 -8.990 19.639 1.00 83.62 94 THR A CA 1
ATOM 710 C C . THR A 1 94 ? -19.197 -8.384 18.284 1.00 83.62 94 THR A C 1
ATOM 712 O O . THR A 1 94 ? -19.301 -7.169 18.178 1.00 83.62 94 THR A O 1
ATOM 715 N N . HIS A 1 95 ? -19.455 -9.211 17.266 1.00 81.19 95 HIS A N 1
ATOM 716 C CA . HIS A 1 95 ? -19.842 -8.718 15.943 1.00 81.19 95 HIS A CA 1
ATOM 717 C C . HIS A 1 95 ? -21.170 -7.947 15.973 1.00 81.19 95 HIS A C 1
ATOM 719 O O . HIS A 1 95 ? -21.280 -6.894 15.354 1.00 81.19 95 HIS A O 1
ATOM 725 N N . GLN A 1 96 ? -22.175 -8.447 16.701 1.00 86.62 96 GLN A N 1
ATOM 726 C CA . GLN A 1 96 ? -23.453 -7.743 16.872 1.00 86.62 96 GLN A CA 1
ATOM 727 C C . GLN A 1 96 ? -23.258 -6.384 17.554 1.00 86.62 96 GLN A C 1
ATOM 729 O O . GLN A 1 96 ? -23.704 -5.369 17.029 1.00 86.62 96 GLN A O 1
ATOM 734 N N . TYR A 1 97 ? -22.511 -6.353 18.659 1.00 83.56 97 TYR A N 1
ATOM 735 C CA . TYR A 1 97 ? -22.188 -5.122 19.377 1.00 83.56 97 TYR A CA 1
ATOM 736 C C . TYR A 1 97 ? -21.468 -4.099 18.488 1.00 83.56 97 TYR A C 1
ATOM 738 O O . TYR A 1 97 ? -21.843 -2.933 18.477 1.00 83.56 97 TYR A O 1
ATOM 746 N N . LEU A 1 98 ? -20.473 -4.525 17.704 1.00 83.19 98 LEU A N 1
ATOM 747 C CA . LEU A 1 98 ? -19.760 -3.624 16.795 1.00 83.19 98 LEU A CA 1
ATOM 748 C C . LEU A 1 98 ? -20.670 -3.092 15.684 1.00 83.19 98 LEU A C 1
ATOM 750 O O . LEU A 1 98 ? -20.643 -1.897 15.420 1.00 83.19 98 LEU A O 1
ATOM 754 N N . SER A 1 99 ? -21.537 -3.934 15.111 1.00 84.31 99 SER A N 1
ATOM 755 C CA . SER A 1 99 ? -22.502 -3.482 14.099 1.00 84.31 99 SER A CA 1
ATOM 756 C C . SER A 1 99 ? -23.525 -2.477 14.645 1.00 84.31 99 SER A C 1
ATOM 758 O O . SER A 1 99 ? -23.912 -1.549 13.943 1.00 84.31 99 SER A O 1
ATOM 760 N N . GLU A 1 100 ? -23.943 -2.626 15.907 1.00 85.50 100 GLU A N 1
ATOM 761 C CA . GLU A 1 100 ? -24.832 -1.667 16.578 1.00 85.50 100 GLU A CA 1
ATOM 762 C C . GLU A 1 100 ? -24.122 -0.339 16.865 1.00 85.50 100 GLU A C 1
ATOM 764 O O . GLU A 1 100 ? -24.719 0.727 16.716 1.00 85.50 100 GLU A O 1
ATOM 769 N N . VAL A 1 101 ? -22.845 -0.396 17.258 1.00 79.56 101 VAL A N 1
ATOM 770 C CA . VAL A 1 101 ? -22.013 0.793 17.476 1.00 79.56 101 VAL A CA 1
ATOM 771 C C . VAL A 1 101 ? -21.787 1.537 16.161 1.00 79.56 101 VAL A C 1
ATOM 773 O O . VAL A 1 101 ? -21.968 2.748 16.131 1.00 79.56 101 VAL A O 1
ATOM 776 N N . GLU A 1 102 ? -21.448 0.840 15.075 1.00 80.31 102 GLU A N 1
ATOM 777 C CA . GLU A 1 102 ? -21.293 1.442 13.743 1.00 80.31 102 GLU A CA 1
ATOM 778 C C . GLU A 1 102 ? -22.586 2.122 13.274 1.00 80.31 102 GLU A C 1
ATOM 780 O O . GLU A 1 102 ? -22.548 3.288 12.886 1.00 80.31 102 GLU A O 1
ATOM 785 N N . ALA A 1 103 ? -23.737 1.456 13.414 1.00 85.06 103 ALA A N 1
ATOM 786 C CA . ALA A 1 103 ? -25.039 2.012 13.034 1.00 85.06 103 ALA A CA 1
ATOM 787 C C . ALA A 1 103 ? -25.451 3.262 13.838 1.00 85.06 103 ALA A C 1
ATOM 789 O O . ALA A 1 103 ? -26.299 4.025 13.388 1.00 85.06 103 ALA A O 1
ATOM 790 N N . TYR A 1 104 ? -24.889 3.481 15.031 1.00 76.88 104 TYR A N 1
ATOM 791 C CA . TYR A 1 104 ? -25.132 4.696 15.818 1.00 76.88 104 TYR A CA 1
ATOM 792 C C . TYR A 1 104 ? -24.373 5.923 15.277 1.00 76.88 104 TYR A C 1
ATOM 794 O O . TYR A 1 104 ? -24.759 7.056 15.566 1.00 76.88 104 TYR A O 1
ATOM 802 N N . PHE A 1 105 ? -23.285 5.709 14.531 1.00 71.00 105 PHE A N 1
ATOM 803 C CA . PHE A 1 105 ? -22.445 6.777 13.979 1.00 71.00 105 PHE A CA 1
ATOM 804 C C . PHE A 1 105 ? -22.757 7.125 12.508 1.00 71.00 105 PHE A C 1
ATOM 806 O O . PHE A 1 105 ? -22.154 8.069 11.991 1.00 71.00 105 PHE A O 1
ATOM 813 N N . GLU A 1 106 ? -23.680 6.405 11.860 1.00 66.69 106 GLU A N 1
ATOM 814 C CA . GLU A 1 106 ? -24.289 6.751 10.558 1.00 66.69 106 GLU A CA 1
ATOM 815 C C . GLU A 1 106 ? -25.492 7.700 10.708 1.00 66.69 106 GLU A C 1
ATOM 817 O O . GLU A 1 106 ? -25.637 8.597 9.842 1.00 66.69 106 GLU A O 1
#

Radius of gyration: 33.02 Å; chains: 1; bounding box: 81×40×75 Å

Secondary structure (DSSP, 8-state):
-PPPP------S------PPPS-STT----PPP-HHHHHHHHHHHHHHHHHHHHHHHHHHHHHHHHHHHHHHHTT-S--TTTS-TTTTT-HHHHHHHHHHHHHHH-

Sequence (106 aa):
GAEPDPLWAPLGADVFWQGSVYDQDSSLVITLDDPLAVFNDLGMQLAADQAAFREWQSAHEHKIQIAQTIATLCGAESEAEKLPASVRGDALRTHQYLSEVEAYFE